Protein AF-A0AAU3N3Y2-F1 (afdb_monomer_lite)

Secondary structure (DSSP, 8-state):
--TTHHH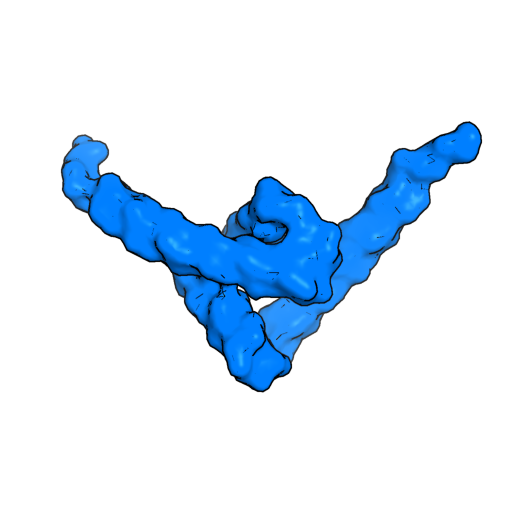HHHHHHHHHHHHHHHHHHHH---HHHHHHHHHHHHHHHT--HHHHHHHHHHHHHHS---HHHHHHHHHHHHHHHHHHHTT---

pLDDT: mean 74.58, std 14.76, range [38.91, 91.19]

Structure (mmCIF, N/CA/C/O backbone):
data_AF-A0AAU3N3Y2-F1
#
_entry.id   AF-A0AAU3N3Y2-F1
#
loop_
_atom_site.group_PDB
_atom_site.id
_atom_site.type_symbol
_atom_site.label_atom_id
_atom_site.label_alt_id
_atom_site.label_comp_id
_atom_site.label_asym_id
_atom_site.label_entity_id
_atom_site.label_seq_id
_atom_site.pdbx_PDB_ins_code
_atom_site.Cartn_x
_atom_site.Cartn_y
_atom_site.Cartn_z
_atom_site.occupancy
_atom_site.B_iso_or_equiv
_atom_site.auth_seq_id
_atom_site.auth_comp_id
_atom_site.auth_asym_id
_atom_site.auth_atom_id
_atom_site.pdbx_PDB_model_num
ATOM 1 N N . MET A 1 1 ? -14.265 13.571 19.952 1.00 41.09 1 MET A N 1
ATOM 2 C CA . MET A 1 1 ? -14.051 12.609 18.849 1.00 41.09 1 MET A CA 1
ATOM 3 C C . MET A 1 1 ? -12.697 11.926 19.069 1.00 41.09 1 MET A C 1
ATOM 5 O O . MET A 1 1 ? -11.713 12.299 18.456 1.00 41.09 1 MET A O 1
ATOM 9 N N . GLU A 1 2 ? -12.490 11.228 20.182 1.00 38.91 2 GLU A N 1
ATOM 10 C CA . GLU A 1 2 ? -12.935 9.868 20.553 1.00 38.91 2 GLU A CA 1
ATOM 11 C C . GLU A 1 2 ? -12.046 8.740 20.010 1.00 38.91 2 GLU A C 1
ATOM 13 O O . GLU A 1 2 ? -11.723 8.638 18.829 1.00 38.91 2 GLU A O 1
ATOM 18 N N . VAL A 1 3 ? -11.643 7.890 20.953 1.00 44.44 3 VAL A N 1
ATOM 19 C CA . VAL A 1 3 ? -10.452 7.028 20.993 1.00 44.44 3 VAL A CA 1
ATOM 20 C C . VAL A 1 3 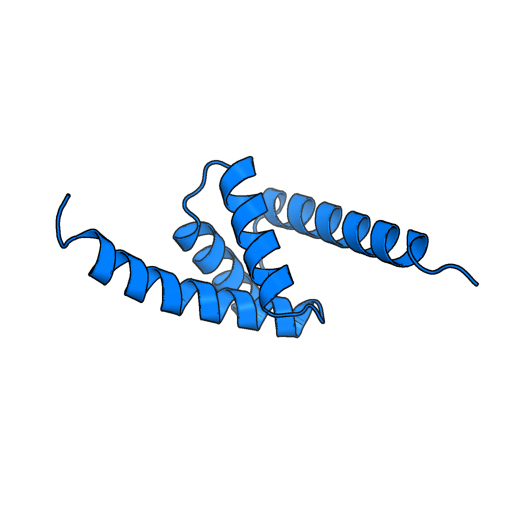? -10.634 5.734 20.170 1.00 44.44 3 VAL A C 1
ATOM 22 O O . VAL A 1 3 ? -10.082 4.685 20.481 1.00 44.44 3 VAL A O 1
ATOM 25 N N . GLY A 1 4 ? -11.409 5.810 19.083 1.00 39.38 4 GLY A N 1
ATOM 26 C CA . GLY A 1 4 ? -11.551 4.758 18.067 1.00 39.38 4 GLY A CA 1
ATOM 27 C C . GLY A 1 4 ? -10.614 4.938 16.866 1.00 39.38 4 GLY A C 1
ATOM 28 O O . GLY A 1 4 ? -10.288 3.966 16.186 1.00 39.38 4 GLY A O 1
ATOM 29 N N . GLN A 1 5 ? -10.123 6.162 16.628 1.00 48.50 5 GLN A N 1
ATOM 30 C CA . GLN A 1 5 ? -9.256 6.475 15.485 1.00 48.50 5 GLN A CA 1
ATOM 31 C C . GLN A 1 5 ? -7.845 5.884 15.629 1.00 48.50 5 GLN A C 1
ATOM 33 O O . GLN A 1 5 ? -7.275 5.455 14.633 1.00 48.50 5 GLN A O 1
ATOM 38 N N . LEU A 1 6 ? -7.301 5.765 16.849 1.00 44.88 6 LEU A N 1
ATOM 39 C CA . LEU A 1 6 ? -5.924 5.287 17.051 1.00 44.88 6 LEU A CA 1
ATOM 40 C C . LEU A 1 6 ? -5.735 3.787 16.771 1.00 44.88 6 LEU A C 1
ATOM 42 O O . LEU A 1 6 ? -4.753 3.412 16.139 1.00 44.88 6 LEU A O 1
ATOM 46 N N . LYS A 1 7 ? -6.668 2.914 17.181 1.00 42.59 7 LYS A N 1
ATOM 47 C CA . LYS A 1 7 ? -6.541 1.466 16.910 1.00 42.59 7 LYS A CA 1
ATOM 48 C C . LYS A 1 7 ? -6.752 1.133 15.431 1.00 42.59 7 LYS A C 1
ATOM 50 O O . LYS A 1 7 ? -6.100 0.235 14.907 1.00 42.59 7 LYS A O 1
ATOM 55 N N . HIS A 1 8 ? -7.625 1.878 14.749 1.00 46.62 8 HIS A N 1
ATOM 56 C CA . HIS A 1 8 ? -7.833 1.724 13.308 1.00 46.62 8 HIS A CA 1
ATOM 57 C C . HIS A 1 8 ? -6.675 2.321 12.495 1.00 46.62 8 HIS A C 1
ATOM 59 O O . HIS A 1 8 ? -6.312 1.765 11.458 1.00 46.62 8 HIS A O 1
ATOM 65 N N . ALA A 1 9 ? -6.072 3.410 12.987 1.00 49.22 9 ALA A N 1
ATOM 66 C CA . ALA A 1 9 ? -4.891 4.026 12.396 1.00 49.22 9 ALA A CA 1
ATOM 67 C C . ALA A 1 9 ? -3.670 3.106 12.470 1.00 49.22 9 ALA A C 1
ATOM 69 O O . ALA A 1 9 ? -2.992 2.972 11.463 1.00 49.22 9 ALA A O 1
ATOM 70 N N . LEU A 1 10 ? -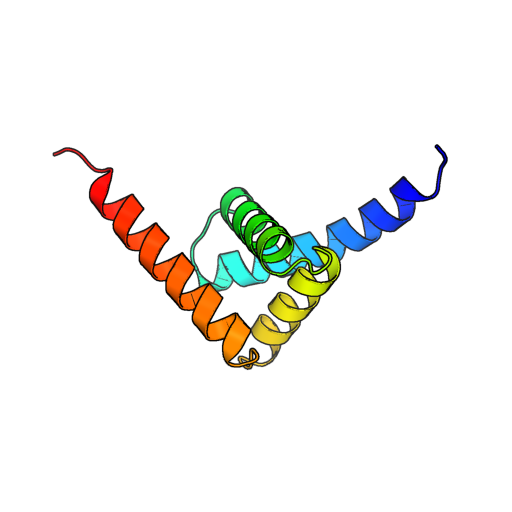3.435 2.416 13.593 1.00 52.16 10 LEU A N 1
ATOM 71 C CA . LEU A 1 10 ? -2.311 1.477 13.733 1.00 52.16 10 LEU A CA 1
ATOM 72 C C . LEU A 1 10 ? -2.449 0.260 12.809 1.00 52.16 10 LEU A C 1
ATOM 74 O O . LEU A 1 10 ? -1.541 -0.017 12.035 1.00 52.16 10 LEU A O 1
ATOM 78 N N . ALA A 1 11 ? -3.613 -0.399 12.798 1.00 55.84 11 ALA A N 1
ATOM 79 C CA . ALA A 1 11 ? -3.841 -1.547 11.915 1.00 55.84 11 ALA A CA 1
ATOM 80 C C . ALA A 1 11 ? -3.855 -1.158 10.424 1.00 55.84 11 ALA A C 1
ATOM 82 O O . ALA A 1 11 ? -3.503 -1.960 9.562 1.00 55.84 11 ALA A O 1
ATOM 83 N N . SER A 1 12 ? -4.271 0.074 10.103 1.00 65.12 12 SER A N 1
ATOM 84 C CA . SER A 1 12 ? -4.129 0.607 8.743 1.00 65.12 12 SER A CA 1
ATOM 85 C C . SER A 1 12 ? -2.677 0.941 8.426 1.00 65.12 12 SER A C 1
ATOM 87 O O . SER A 1 12 ? -2.275 0.781 7.284 1.00 65.12 12 SER A O 1
ATOM 89 N N . HIS A 1 13 ? -1.884 1.365 9.409 1.00 78.56 13 HIS A N 1
ATOM 90 C CA . HIS A 1 13 ? -0.470 1.653 9.211 1.00 78.56 13 HIS A CA 1
ATOM 91 C C . HIS A 1 13 ? 0.301 0.386 8.845 1.00 78.56 13 HIS A C 1
ATOM 93 O O . HIS A 1 13 ? 1.029 0.400 7.866 1.00 78.56 13 HIS A O 1
ATOM 99 N N . GLU A 1 14 ? 0.077 -0.726 9.553 1.00 85.75 14 GLU A N 1
ATOM 100 C CA . GLU A 1 14 ? 0.782 -1.991 9.289 1.00 85.75 14 GLU A CA 1
ATOM 101 C C . GLU A 1 14 ? 0.530 -2.533 7.877 1.00 85.75 14 GLU A C 1
ATOM 103 O O . GLU A 1 14 ? 1.455 -2.981 7.201 1.00 85.75 14 GLU A O 1
ATOM 108 N N . VAL A 1 15 ? -0.719 -2.484 7.405 1.00 88.44 15 VAL A N 1
ATOM 109 C CA . VAL A 1 15 ? -1.057 -2.968 6.059 1.00 88.44 15 VAL A CA 1
ATOM 110 C C . VAL A 1 15 ? -0.638 -1.975 4.974 1.00 88.44 15 VAL A C 1
ATOM 112 O O . VAL A 1 15 ? -0.235 -2.370 3.887 1.00 88.44 15 VAL A O 1
ATOM 115 N N . VAL A 1 16 ? -0.668 -0.673 5.260 1.00 88.75 16 VAL A N 1
ATOM 116 C CA . VAL A 1 16 ? -0.169 0.339 4.324 1.00 88.75 16 VAL A CA 1
ATOM 117 C C . VAL A 1 16 ? 1.351 0.240 4.183 1.00 88.75 16 VAL A C 1
ATOM 119 O O . VAL A 1 16 ? 1.843 0.297 3.061 1.00 88.75 16 VAL A O 1
ATOM 122 N N . ASP A 1 17 ? 2.085 0.011 5.271 1.00 89.94 17 ASP A N 1
ATOM 123 C CA . ASP A 1 17 ? 3.543 -0.160 5.259 1.00 89.94 17 ASP A CA 1
ATOM 124 C C . ASP A 1 17 ? 3.965 -1.406 4.457 1.00 89.94 17 ASP A C 1
ATOM 126 O O . ASP A 1 17 ? 4.855 -1.348 3.607 1.00 89.94 17 ASP A O 1
ATOM 130 N N . GLN A 1 18 ? 3.230 -2.512 4.607 1.00 89.88 18 GLN A N 1
ATOM 131 C CA . GLN A 1 18 ? 3.430 -3.714 3.789 1.00 89.88 18 GLN A CA 1
ATOM 132 C C . GLN A 1 18 ? 3.158 -3.468 2.297 1.00 89.88 18 GLN A C 1
ATOM 134 O O . GLN A 1 18 ? 3.936 -3.904 1.447 1.00 89.88 18 GLN A O 1
ATOM 139 N N . ALA A 1 19 ? 2.082 -2.754 1.959 1.00 90.00 19 ALA A N 1
ATOM 140 C CA . ALA A 1 19 ? 1.774 -2.405 0.573 1.00 90.00 19 ALA A CA 1
ATOM 141 C C . ALA A 1 19 ? 2.833 -1.476 -0.038 1.00 90.00 19 ALA A C 1
ATOM 143 O O . ALA A 1 19 ? 3.216 -1.653 -1.19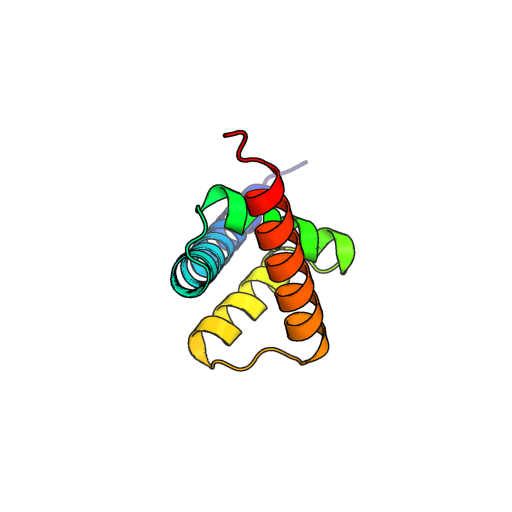5 1.00 90.00 19 ALA A O 1
ATOM 144 N N . ILE A 1 20 ? 3.350 -0.525 0.747 1.00 88.75 20 ILE A N 1
ATOM 145 C CA . ILE A 1 20 ? 4.487 0.313 0.359 1.00 88.75 20 ILE A CA 1
ATOM 146 C C . ILE A 1 20 ? 5.694 -0.570 0.038 1.00 88.75 20 ILE A C 1
ATOM 148 O O . ILE A 1 20 ? 6.272 -0.419 -1.034 1.00 88.75 20 ILE A O 1
ATOM 152 N N . GLY A 1 21 ? 6.031 -1.535 0.898 1.00 86.75 21 GLY A N 1
ATOM 153 C CA . GLY A 1 21 ? 7.131 -2.474 0.657 1.00 86.75 21 GLY A CA 1
ATOM 154 C C . GLY A 1 21 ? 7.003 -3.233 -0.670 1.00 86.75 21 GLY A C 1
ATOM 155 O O . GLY A 1 21 ? 7.982 -3.366 -1.404 1.00 86.75 21 GLY A O 1
ATOM 156 N N . VAL A 1 22 ? 5.788 -3.658 -1.030 1.00 87.06 22 VAL A N 1
ATOM 157 C CA . VAL A 1 22 ? 5.502 -4.306 -2.322 1.00 87.06 22 VAL A CA 1
ATOM 158 C C . VAL A 1 22 ? 5.738 -3.355 -3.503 1.00 87.06 22 VAL A C 1
ATOM 160 O O . VAL A 1 22 ? 6.378 -3.740 -4.485 1.00 87.06 22 VAL A O 1
ATOM 163 N N . ILE A 1 23 ? 5.262 -2.109 -3.426 1.00 86.31 23 ILE A N 1
ATOM 164 C CA . ILE A 1 23 ? 5.447 -1.115 -4.499 1.00 86.31 23 ILE A CA 1
ATOM 165 C C . ILE A 1 23 ? 6.925 -0.739 -4.643 1.00 86.31 23 ILE A C 1
ATOM 167 O O . ILE A 1 23 ? 7.429 -0.683 -5.764 1.00 86.31 23 ILE A O 1
ATOM 171 N N . VAL A 1 24 ? 7.641 -0.552 -3.532 1.00 84.75 24 VAL A N 1
ATOM 172 C CA . VAL A 1 24 ? 9.084 -0.266 -3.523 1.00 84.75 24 VAL A CA 1
ATOM 173 C C . VAL A 1 24 ? 9.856 -1.397 -4.208 1.00 84.75 24 VAL A C 1
ATOM 175 O O . VAL A 1 24 ? 10.661 -1.133 -5.102 1.00 84.75 24 VAL A O 1
ATOM 178 N N . ALA A 1 25 ? 9.567 -2.653 -3.848 1.00 81.31 25 ALA A N 1
ATOM 179 C CA . ALA A 1 25 ? 10.230 -3.828 -4.412 1.00 81.31 25 ALA A CA 1
ATOM 180 C C . ALA A 1 25 ? 9.949 -4.025 -5.912 1.00 81.31 25 ALA A C 1
ATOM 182 O O . ALA A 1 25 ? 10.800 -4.551 -6.626 1.00 81.31 25 ALA A O 1
ATOM 183 N N . THR A 1 26 ? 8.781 -3.594 -6.399 1.00 77.50 26 THR A N 1
ATOM 184 C CA . THR A 1 26 ? 8.360 -3.826 -7.792 1.00 77.50 26 THR A CA 1
ATOM 185 C C . THR A 1 26 ? 8.629 -2.633 -8.718 1.00 77.50 26 THR A C 1
ATOM 187 O O . THR A 1 26 ? 8.828 -2.804 -9.919 1.00 77.50 26 THR A O 1
ATOM 190 N N . GLY A 1 27 ? 8.614 -1.410 -8.182 1.00 70.19 27 GLY A N 1
ATOM 191 C CA . GLY A 1 27 ? 8.650 -0.163 -8.950 1.00 70.19 27 GLY A CA 1
ATOM 192 C C . GLY A 1 27 ? 9.919 0.673 -8.793 1.00 70.19 27 GLY A C 1
ATOM 193 O O . GLY A 1 27 ? 10.043 1.670 -9.502 1.00 70.19 27 GLY A O 1
ATOM 194 N N . HIS A 1 28 ? 10.843 0.297 -7.897 1.00 76.50 28 HIS A N 1
ATOM 195 C CA . HIS A 1 28 ? 12.011 1.109 -7.512 1.00 76.50 28 HIS A CA 1
ATOM 196 C C . HIS A 1 28 ? 11.640 2.535 -7.057 1.00 76.50 28 HIS A C 1
ATOM 198 O O . HIS A 1 28 ? 12.364 3.493 -7.320 1.00 76.50 28 HIS A O 1
ATOM 204 N N . MET A 1 29 ? 10.492 2.679 -6.394 1.00 82.31 29 MET A N 1
ATOM 205 C CA .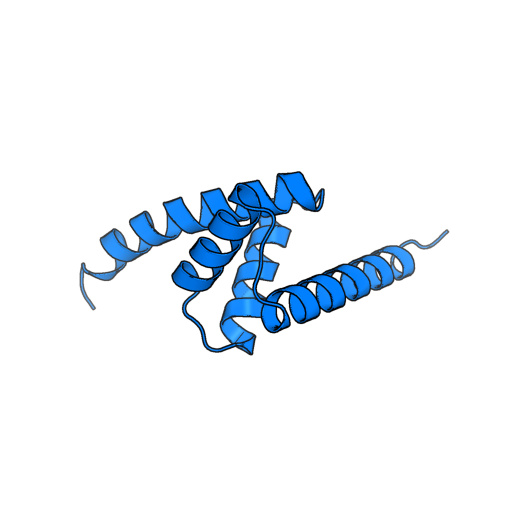 MET A 1 29 ? 10.010 3.957 -5.866 1.00 82.31 29 MET A CA 1
ATOM 206 C C . MET A 1 29 ? 10.473 4.170 -4.432 1.00 82.31 29 MET A C 1
ATOM 208 O O . MET A 1 29 ? 10.724 3.210 -3.703 1.00 82.31 29 MET A O 1
ATOM 212 N N . SER A 1 30 ? 10.541 5.429 -4.000 1.00 84.88 30 SER A N 1
ATOM 213 C CA . SER A 1 30 ? 10.734 5.721 -2.582 1.00 84.88 30 SER A CA 1
ATOM 214 C C . SER A 1 30 ? 9.476 5.360 -1.763 1.00 84.88 30 SER A C 1
ATOM 216 O O . SER A 1 30 ? 8.359 5.333 -2.301 1.00 84.88 30 SER A O 1
ATOM 218 N N . PRO A 1 31 ? 9.605 5.100 -0.447 1.00 79.06 31 PRO A N 1
ATOM 219 C CA . PRO A 1 31 ? 8.458 4.808 0.418 1.00 79.06 31 PRO A CA 1
ATOM 220 C C . PRO A 1 31 ? 7.406 5.928 0.426 1.00 79.06 31 PRO A C 1
ATOM 222 O O . PRO A 1 31 ? 6.207 5.658 0.422 1.00 79.06 31 PRO A O 1
ATOM 225 N N . GLY A 1 32 ? 7.854 7.189 0.380 1.00 83.12 32 GLY A N 1
ATOM 226 C CA . GLY A 1 32 ? 6.971 8.357 0.336 1.00 83.12 32 GLY A CA 1
ATOM 227 C C . GLY A 1 32 ? 6.162 8.441 -0.959 1.00 83.12 32 GLY A C 1
ATOM 228 O O . GLY A 1 32 ? 4.954 8.658 -0.911 1.00 83.12 32 GLY A O 1
ATOM 229 N N . GLU A 1 33 ? 6.797 8.199 -2.109 1.00 81.38 33 GLU A N 1
ATOM 230 C CA . GLU A 1 33 ? 6.100 8.152 -3.403 1.00 81.38 33 GLU A CA 1
ATOM 231 C C . GLU A 1 33 ? 5.111 6.987 -3.477 1.00 81.38 33 GLU A C 1
ATOM 233 O O . GLU A 1 33 ? 4.005 7.140 -3.988 1.00 81.38 33 GLU A O 1
ATOM 238 N N . SER A 1 34 ? 5.475 5.837 -2.913 1.00 85.94 34 SER A N 1
ATOM 239 C CA . SER A 1 34 ? 4.606 4.658 -2.866 1.00 85.94 34 SER A CA 1
ATOM 240 C C . SER A 1 34 ? 3.343 4.915 -2.035 1.00 85.94 34 SER A C 1
ATOM 242 O O . SER A 1 34 ? 2.242 4.532 -2.435 1.00 85.94 34 SER A O 1
ATOM 244 N N . PHE A 1 35 ? 3.477 5.610 -0.901 1.00 86.06 35 PHE A N 1
ATOM 245 C CA . PHE A 1 35 ? 2.333 6.030 -0.090 1.00 86.06 35 PHE A CA 1
ATOM 246 C C . PHE A 1 35 ? 1.441 7.037 -0.824 1.00 86.06 35 PHE A C 1
ATOM 248 O O . PHE A 1 35 ? 0.215 6.912 -0.786 1.00 86.06 35 PHE A O 1
ATOM 255 N N . ASP A 1 36 ? 2.039 8.013 -1.513 1.00 86.19 36 ASP A N 1
ATOM 256 C CA . ASP A 1 36 ? 1.291 9.000 -2.295 1.00 86.19 36 ASP A CA 1
ATOM 257 C C . ASP A 1 36 ? 0.465 8.318 -3.397 1.00 86.19 36 ASP A C 1
ATOM 259 O O . ASP A 1 36 ? -0.726 8.592 -3.519 1.00 86.19 36 ASP A O 1
ATOM 263 N N . VAL A 1 37 ? 1.028 7.322 -4.091 1.00 86.62 37 VAL A N 1
ATOM 264 C CA . VAL A 1 37 ? 0.302 6.508 -5.084 1.00 86.62 37 VAL A CA 1
ATOM 265 C C . VAL A 1 37 ? -0.892 5.774 -4.463 1.00 86.62 37 VAL A C 1
ATOM 267 O O . VAL A 1 37 ? -1.998 5.843 -5.005 1.00 86.62 37 VAL A O 1
ATOM 270 N N . LEU A 1 38 ? -0.720 5.106 -3.315 1.00 86.38 38 LEU A N 1
ATOM 271 C CA . LEU A 1 38 ? -1.830 4.438 -2.617 1.00 86.38 38 LEU A CA 1
ATOM 272 C C . LEU A 1 38 ? -2.941 5.434 -2.246 1.00 86.38 38 LEU A C 1
ATOM 274 O O . LEU A 1 38 ? -4.132 5.138 -2.395 1.00 86.38 38 LEU A O 1
ATOM 278 N N . ARG A 1 39 ? -2.554 6.633 -1.796 1.00 85.88 39 ARG A N 1
ATOM 279 C CA . ARG A 1 39 ? -3.470 7.724 -1.445 1.00 85.88 39 ARG A CA 1
ATOM 280 C C . ARG A 1 39 ? -4.221 8.253 -2.667 1.00 85.88 39 ARG A C 1
ATOM 282 O O . ARG A 1 39 ? -5.441 8.393 -2.602 1.00 85.88 39 ARG A O 1
ATOM 289 N N . GLU A 1 40 ? -3.529 8.505 -3.776 1.00 84.62 40 GLU A N 1
ATOM 290 C CA . GLU A 1 40 ? -4.130 8.957 -5.037 1.00 84.62 40 GLU A CA 1
ATOM 291 C C . GLU A 1 40 ? -5.135 7.930 -5.581 1.00 84.62 40 GLU A C 1
ATOM 293 O O . GLU A 1 40 ? -6.247 8.296 -5.966 1.00 84.62 40 GLU A O 1
ATOM 298 N N . VAL A 1 41 ? -4.791 6.638 -5.567 1.00 85.56 41 VAL A N 1
ATOM 299 C CA . VAL A 1 41 ? -5.694 5.558 -6.004 1.00 85.56 41 VAL A CA 1
ATOM 300 C C . VAL A 1 41 ? -6.922 5.478 -5.103 1.00 85.56 41 VAL A C 1
ATOM 302 O O . VAL A 1 41 ? -8.042 5.405 -5.606 1.00 85.56 41 VAL A O 1
ATOM 305 N N . SER A 1 42 ? -6.739 5.547 -3.782 1.00 84.31 42 SER A N 1
ATOM 306 C CA . SER A 1 42 ? -7.841 5.570 -2.813 1.00 84.31 42 SER A CA 1
ATOM 307 C C . SER A 1 42 ? -8.813 6.723 -3.080 1.00 84.31 42 SER A C 1
ATOM 309 O O . SER A 1 42 ? -10.023 6.507 -3.128 1.00 84.31 42 SER A O 1
ATOM 311 N N . MET A 1 43 ? -8.294 7.929 -3.327 1.00 82.25 43 MET A N 1
ATOM 312 C CA . MET A 1 43 ? -9.114 9.106 -3.618 1.00 82.25 43 MET A CA 1
ATOM 313 C C . MET A 1 43 ? -9.846 9.002 -4.959 1.00 82.25 43 MET A C 1
ATOM 315 O O . MET A 1 43 ? -11.031 9.317 -5.024 1.00 82.25 43 MET A O 1
ATOM 319 N N . HIS A 1 44 ? -9.177 8.542 -6.019 1.00 86.06 44 HIS A N 1
ATOM 320 C CA . HIS A 1 44 ? -9.787 8.443 -7.349 1.00 86.06 44 HIS A CA 1
ATOM 321 C C . HIS A 1 44 ? -10.815 7.315 -7.469 1.00 86.06 44 HIS A C 1
ATOM 323 O O . HIS A 1 44 ? -11.782 7.446 -8.213 1.00 86.06 44 HIS A O 1
ATOM 329 N N . THR A 1 45 ? -10.620 6.215 -6.745 1.00 81.19 45 THR A N 1
ATOM 330 C CA . THR A 1 45 ? -11.547 5.071 -6.754 1.00 81.19 45 THR A CA 1
ATOM 331 C C . THR A 1 45 ? -12.631 5.175 -5.683 1.00 81.19 45 THR A C 1
ATOM 333 O O . THR A 1 45 ? -13.567 4.380 -5.685 1.00 81.19 45 THR A O 1
ATOM 336 N N . ASN A 1 46 ? -12.520 6.144 -4.764 1.00 87.88 46 ASN A N 1
ATOM 337 C CA . ASN A 1 46 ? -13.352 6.260 -3.563 1.00 87.88 46 ASN A CA 1
ATOM 338 C C . ASN A 1 46 ? -13.351 4.978 -2.698 1.00 87.88 46 ASN A C 1
ATOM 340 O O . ASN A 1 46 ? -14.315 4.666 -1.996 1.00 87.88 46 ASN A O 1
ATOM 344 N N . ILE A 1 47 ? -12.256 4.216 -2.749 1.00 86.31 47 ILE A N 1
ATOM 345 C CA . ILE A 1 47 ? -12.032 3.015 -1.943 1.00 86.31 47 ILE A CA 1
ATOM 346 C C . ILE A 1 47 ? -11.182 3.404 -0.736 1.00 86.31 47 ILE A C 1
ATOM 348 O O . ILE A 1 47 ? -10.248 4.196 -0.844 1.00 86.31 47 ILE A O 1
ATOM 352 N N . LYS A 1 48 ? -11.467 2.828 0.436 1.00 87.69 48 LYS A N 1
ATOM 353 C CA . LYS A 1 48 ? -10.668 3.065 1.648 1.00 87.69 48 LYS A CA 1
ATOM 354 C C . LYS A 1 48 ? -9.205 2.674 1.414 1.00 87.69 48 LYS A C 1
ATOM 356 O O . LYS A 1 48 ? -8.941 1.558 0.979 1.00 87.69 48 LYS A O 1
ATOM 361 N N . LEU A 1 49 ? -8.267 3.543 1.800 1.00 86.25 49 LEU A N 1
ATOM 362 C CA . LEU A 1 49 ? -6.816 3.342 1.643 1.00 86.25 49 LEU A CA 1
ATOM 363 C C . LEU A 1 49 ? -6.334 1.966 2.124 1.00 86.25 49 LEU A C 1
ATOM 365 O O . LEU A 1 49 ? -5.560 1.306 1.442 1.00 86.25 49 LEU A O 1
ATOM 369 N N . ARG A 1 50 ? -6.855 1.505 3.266 1.00 88.12 50 ARG A N 1
ATOM 370 C CA . ARG A 1 50 ? -6.605 0.162 3.803 1.00 88.12 50 ARG A CA 1
ATOM 371 C C . ARG A 1 50 ? -6.910 -0.943 2.787 1.00 88.12 50 ARG A C 1
ATOM 373 O O . ARG A 1 50 ? -6.113 -1.852 2.619 1.00 88.12 50 ARG A O 1
ATOM 380 N N . HIS A 1 51 ? -8.059 -0.860 2.126 1.00 89.31 51 HIS A N 1
ATOM 381 C CA . HIS A 1 51 ? -8.491 -1.873 1.171 1.00 89.31 51 HIS A CA 1
ATOM 382 C C . HIS A 1 51 ? -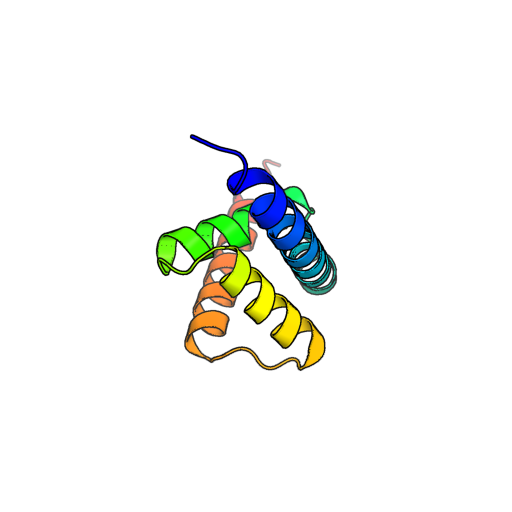7.655 -1.817 -0.114 1.00 89.31 51 HIS A C 1
ATOM 384 O O . HIS A 1 51 ? -7.288 -2.851 -0.655 1.00 89.31 51 HIS A O 1
ATOM 390 N N . VAL A 1 52 ? -7.269 -0.615 -0.555 1.00 89.12 52 VAL A N 1
ATOM 391 C CA . VAL A 1 52 ? -6.295 -0.451 -1.648 1.00 89.12 52 VAL A CA 1
ATOM 392 C C . VAL A 1 52 ? -4.958 -1.111 -1.289 1.00 89.12 52 VAL A C 1
ATOM 394 O O . VAL A 1 52 ? -4.398 -1.833 -2.107 1.00 89.12 52 VAL A O 1
ATOM 397 N N . ALA A 1 53 ? -4.469 -0.916 -0.062 1.00 91.19 53 ALA A N 1
ATOM 398 C CA . ALA A 1 53 ? -3.242 -1.546 0.419 1.00 91.19 53 ALA A CA 1
ATOM 399 C C . ALA A 1 53 ? -3.343 -3.084 0.447 1.00 91.19 53 ALA A C 1
ATOM 401 O O . ALA A 1 53 ? -2.425 -3.757 -0.013 1.00 91.19 53 ALA A O 1
ATOM 402 N N . GLU A 1 54 ? -4.468 -3.647 0.902 1.00 90.88 54 GLU A N 1
ATOM 403 C CA . GLU A 1 54 ? -4.713 -5.099 0.864 1.00 90.88 54 GLU A CA 1
ATOM 404 C C . GLU A 1 54 ? -4.655 -5.658 -0.567 1.00 90.88 54 GLU A C 1
ATOM 406 O O . GLU A 1 54 ? -3.968 -6.651 -0.803 1.00 90.88 54 GLU A O 1
ATOM 411 N N . LEU A 1 55 ? -5.279 -4.979 -1.537 1.00 89.75 55 LEU A N 1
ATOM 412 C CA . LEU A 1 55 ? -5.234 -5.373 -2.953 1.00 89.75 55 LEU A CA 1
ATOM 413 C C . LEU A 1 55 ? -3.808 -5.350 -3.521 1.00 89.75 55 LEU A C 1
ATOM 415 O O . LEU A 1 55 ? -3.421 -6.234 -4.286 1.00 89.75 55 LEU A O 1
ATOM 419 N N . VAL A 1 56 ? -3.012 -4.350 -3.138 1.00 87.69 56 VAL A N 1
ATOM 420 C CA . VAL A 1 56 ? -1.606 -4.245 -3.550 1.00 87.69 56 VAL A CA 1
ATOM 421 C C . VAL A 1 56 ? -0.763 -5.359 -2.930 1.00 87.69 56 VAL A C 1
ATOM 423 O O . VAL A 1 56 ? 0.062 -5.948 -3.626 1.00 87.69 56 VAL A O 1
ATOM 426 N N . ILE A 1 57 ? -0.985 -5.701 -1.658 1.00 89.56 57 ILE A N 1
ATOM 427 C CA . ILE A 1 57 ? -0.296 -6.824 -1.006 1.00 89.56 57 ILE A CA 1
ATOM 428 C C . ILE A 1 57 ? -0.661 -8.148 -1.673 1.00 89.56 57 ILE A C 1
ATOM 430 O O . ILE A 1 57 ? 0.226 -8.953 -1.957 1.00 89.56 57 ILE A O 1
ATOM 434 N N . GLU A 1 58 ? -1.945 -8.386 -1.944 1.00 86.38 58 GLU A N 1
ATOM 435 C CA . GLU A 1 58 ? -2.378 -9.591 -2.655 1.00 86.38 58 GLU A CA 1
ATOM 436 C C . GLU A 1 58 ? -1.726 -9.699 -4.032 1.00 86.38 58 GLU A C 1
ATOM 438 O O . GLU A 1 58 ? -1.248 -10.774 -4.403 1.00 86.38 58 GLU A O 1
ATOM 443 N N . TRP A 1 59 ? -1.609 -8.589 -4.760 1.00 83.00 59 TRP A N 1
ATOM 444 C CA . TRP A 1 59 ? -0.874 -8.566 -6.019 1.00 83.00 59 TRP A CA 1
ATOM 445 C C . TRP A 1 59 ? 0.610 -8.859 -5.857 1.00 83.00 59 TRP A C 1
ATOM 447 O O . TRP A 1 59 ? 1.134 -9.677 -6.609 1.00 83.00 59 TRP A O 1
ATOM 457 N N . GLY A 1 60 ? 1.273 -8.274 -4.860 1.00 78.56 60 GLY A N 1
ATOM 458 C CA . GLY A 1 60 ? 2.670 -8.588 -4.560 1.00 78.56 60 GLY A CA 1
ATOM 459 C C . GLY A 1 60 ? 2.895 -10.072 -4.265 1.00 78.56 60 GLY A C 1
ATOM 460 O O . GLY A 1 60 ? 3.952 -10.614 -4.576 1.00 78.56 60 GLY A O 1
ATOM 461 N N . ARG A 1 61 ? 1.886 -10.752 -3.704 1.00 75.88 61 ARG A N 1
ATOM 462 C CA . ARG A 1 61 ? 1.944 -12.182 -3.364 1.00 75.88 61 ARG A CA 1
ATOM 463 C C . ARG A 1 61 ? 1.577 -13.117 -4.516 1.00 75.88 61 ARG A C 1
ATOM 465 O O . ARG A 1 61 ? 2.065 -14.241 -4.541 1.00 75.88 61 ARG A O 1
ATOM 472 N N . THR A 1 62 ? 0.710 -12.697 -5.436 1.00 65.94 62 THR A N 1
ATOM 473 C CA . THR A 1 62 ? 0.126 -13.581 -6.468 1.00 65.94 62 THR A CA 1
ATOM 474 C C . THR A 1 62 ? 0.500 -13.202 -7.899 1.00 65.94 62 THR A C 1
ATOM 476 O O . THR A 1 62 ? 0.259 -13.976 -8.822 1.00 65.94 62 THR A O 1
ATOM 479 N N . GLY A 1 63 ? 1.040 -12.001 -8.115 1.00 62.59 63 GLY A N 1
ATOM 480 C CA . GLY A 1 63 ? 1.214 -11.405 -9.438 1.00 62.59 63 GLY A CA 1
ATOM 481 C C . GLY A 1 63 ? -0.106 -11.065 -10.140 1.00 62.59 63 GLY A C 1
ATOM 482 O O . GLY A 1 63 ? -0.077 -10.610 -11.287 1.00 62.59 63 GLY A O 1
ATOM 483 N N . ASN A 1 64 ? -1.259 -11.251 -9.483 1.00 56.00 64 ASN A N 1
ATOM 484 C CA . ASN A 1 64 ? -2.579 -11.133 -10.089 1.00 56.00 64 ASN A CA 1
ATOM 485 C C . ASN A 1 64 ? -3.363 -9.967 -9.469 1.00 56.00 64 ASN A C 1
ATOM 487 O O . ASN A 1 64 ? -3.862 -10.050 -8.356 1.00 56.00 64 ASN A O 1
ATOM 491 N N . LEU A 1 65 ? -3.456 -8.859 -10.205 1.00 62.75 65 LEU A N 1
ATOM 492 C CA . LEU A 1 65 ? -4.307 -7.712 -9.881 1.00 62.75 65 LEU A CA 1
ATOM 493 C C . LEU A 1 65 ? -5.490 -7.700 -10.861 1.00 62.75 65 LEU A C 1
ATOM 495 O O . LEU A 1 65 ? -5.287 -8.005 -12.044 1.00 62.75 65 LEU A O 1
ATOM 499 N N . CYS A 1 66 ? -6.694 -7.342 -10.394 1.00 67.06 66 CYS A N 1
ATOM 500 C CA . CYS A 1 66 ? -7.857 -7.155 -11.273 1.00 67.06 66 CYS A CA 1
ATOM 501 C C . CYS A 1 66 ? -7.512 -6.202 -12.425 1.00 67.06 66 CYS A C 1
ATOM 503 O O . CYS A 1 66 ? -6.798 -5.215 -12.225 1.00 67.06 66 CYS A O 1
ATOM 505 N N . ALA A 1 67 ? -8.014 -6.513 -13.623 1.00 68.50 67 ALA A N 1
ATOM 506 C CA . ALA A 1 67 ? -7.606 -5.857 -14.863 1.00 68.50 67 ALA A CA 1
ATOM 507 C C . ALA A 1 67 ? -7.763 -4.330 -14.799 1.00 68.50 67 ALA A C 1
ATOM 509 O O . ALA A 1 67 ? -6.828 -3.625 -15.165 1.00 68.50 67 ALA A O 1
ATOM 510 N N . ASP A 1 68 ? -8.872 -3.828 -14.251 1.00 71.31 68 ASP A N 1
ATOM 511 C CA . ASP A 1 68 ? -9.146 -2.392 -14.123 1.00 71.31 68 ASP A CA 1
ATOM 512 C C . ASP A 1 68 ? -8.118 -1.663 -13.247 1.00 71.31 68 ASP A C 1
ATOM 514 O O . ASP A 1 68 ? -7.583 -0.621 -13.629 1.00 71.31 68 ASP A O 1
ATOM 518 N N . VAL A 1 69 ? -7.775 -2.242 -12.092 1.00 74.00 69 VAL A N 1
ATOM 519 C CA . VAL A 1 69 ? -6.801 -1.652 -11.159 1.00 74.00 69 VAL A CA 1
ATOM 520 C C . VAL A 1 69 ? -5.388 -1.743 -11.732 1.00 74.00 69 VAL A C 1
ATOM 522 O O . VAL A 1 69 ? -4.615 -0.795 -11.614 1.00 74.00 69 VAL A O 1
ATOM 525 N N . ARG A 1 70 ? -5.049 -2.852 -12.405 1.00 72.44 70 ARG A N 1
ATOM 526 C CA . ARG A 1 70 ? -3.757 -3.014 -13.091 1.00 72.44 70 ARG A CA 1
ATOM 527 C C . ARG A 1 70 ? -3.581 -1.974 -14.184 1.00 72.44 70 ARG A C 1
ATOM 529 O O . ARG A 1 70 ? -2.511 -1.384 -14.279 1.00 72.44 70 ARG A O 1
ATOM 536 N N . HIS A 1 71 ? -4.615 -1.762 -14.992 1.00 74.38 71 HIS A N 1
ATOM 537 C CA . HIS A 1 71 ? -4.570 -0.823 -16.104 1.00 74.38 71 HIS A CA 1
ATOM 538 C C . HIS A 1 71 ? -4.396 0.615 -15.607 1.00 74.38 71 HIS A C 1
ATOM 540 O O . HIS A 1 71 ? -3.586 1.362 -16.151 1.00 74.38 71 HIS A O 1
ATOM 546 N N . GLU A 1 72 ? -5.099 0.990 -14.533 1.00 79.88 72 GLU A N 1
ATOM 547 C CA . GLU A 1 72 ? -4.937 2.317 -13.939 1.00 79.88 72 GLU A CA 1
ATOM 548 C C . GLU A 1 72 ? -3.558 2.494 -13.294 1.00 79.88 72 GLU A C 1
ATOM 550 O O . GLU A 1 72 ? -2.932 3.540 -13.472 1.00 79.88 72 GLU A O 1
ATOM 555 N N . LEU A 1 73 ? -3.052 1.474 -12.595 1.00 74.69 73 LEU A N 1
ATOM 556 C CA . LEU A 1 73 ? -1.725 1.518 -11.985 1.00 74.69 73 LEU A CA 1
ATOM 557 C C . LEU A 1 73 ? -0.630 1.661 -13.052 1.00 74.69 73 LEU A C 1
ATOM 559 O O . LEU A 1 73 ? 0.199 2.562 -12.955 1.00 74.69 73 LEU A O 1
ATOM 563 N N . ASP A 1 74 ? -0.656 0.832 -14.096 1.00 76.19 74 ASP A N 1
ATOM 564 C CA . ASP A 1 74 ? 0.319 0.874 -15.193 1.00 76.19 74 ASP A CA 1
ATOM 565 C C . ASP A 1 74 ? 0.319 2.238 -15.899 1.00 76.19 74 ASP A C 1
ATOM 567 O O . ASP A 1 74 ? 1.369 2.866 -16.064 1.00 76.19 74 ASP A O 1
ATOM 571 N N . ARG A 1 75 ? -0.875 2.775 -16.184 1.00 80.44 75 ARG A N 1
ATOM 572 C CA . ARG A 1 75 ? -1.050 4.106 -16.778 1.00 80.44 75 ARG A CA 1
ATOM 573 C C . ARG A 1 75 ? -0.406 5.205 -15.932 1.00 80.44 75 ARG A C 1
ATOM 575 O O . ARG A 1 75 ? 0.289 6.069 -16.469 1.00 80.44 75 ARG A O 1
ATOM 582 N N . ARG A 1 76 ? -0.613 5.181 -14.613 1.00 81.25 76 ARG A N 1
ATOM 583 C CA . ARG A 1 76 ? -0.058 6.180 -13.682 1.00 81.25 76 ARG A CA 1
ATOM 584 C C . ARG A 1 76 ? 1.458 6.056 -13.549 1.00 81.25 76 ARG A C 1
ATOM 586 O O . ARG A 1 76 ? 2.155 7.071 -13.555 1.00 81.25 76 ARG A O 1
ATOM 593 N N . LEU A 1 77 ? 1.975 4.829 -13.490 1.00 77.50 77 LEU A N 1
ATOM 594 C CA . LEU A 1 77 ? 3.414 4.559 -13.457 1.00 77.50 77 LEU A CA 1
ATOM 595 C C . LEU A 1 77 ? 4.105 5.034 -14.746 1.00 77.50 77 LEU A C 1
ATOM 597 O O . LEU A 1 77 ? 5.169 5.653 -14.682 1.00 77.50 77 LEU A O 1
ATOM 601 N N . ALA A 1 78 ? 3.490 4.804 -15.909 1.00 75.50 78 ALA A N 1
ATOM 602 C CA . ALA A 1 78 ? 3.982 5.290 -17.196 1.00 75.50 78 ALA A CA 1
ATOM 603 C C . ALA A 1 78 ? 3.988 6.828 -17.268 1.00 75.50 78 ALA A C 1
ATOM 605 O O . ALA A 1 78 ? 4.979 7.426 -17.692 1.00 75.50 78 ALA A O 1
ATOM 606 N N . GLN A 1 79 ? 2.926 7.481 -16.786 1.00 77.44 79 GLN A N 1
ATOM 607 C CA . GLN A 1 79 ? 2.848 8.944 -16.716 1.00 77.44 79 GLN A CA 1
ATOM 608 C C . GLN A 1 79 ? 3.919 9.546 -15.796 1.00 77.44 79 GLN A C 1
ATOM 610 O O . GLN A 1 79 ? 4.583 10.503 -16.189 1.00 77.44 79 GLN A O 1
ATOM 615 N N . ARG A 1 80 ? 4.144 8.977 -14.603 1.00 74.31 80 ARG A N 1
ATOM 616 C CA . ARG A 1 80 ? 5.196 9.436 -13.674 1.00 74.31 80 ARG A CA 1
ATOM 617 C C . ARG A 1 80 ? 6.599 9.244 -14.256 1.00 74.31 80 ARG A C 1
ATOM 619 O O . ARG A 1 80 ? 7.422 10.147 -14.138 1.00 74.31 80 ARG A O 1
ATOM 626 N N . ARG A 1 81 ? 6.868 8.129 -14.952 1.00 74.75 81 ARG A N 1
ATOM 627 C CA . ARG A 1 81 ? 8.140 7.936 -15.681 1.00 74.75 81 ARG A CA 1
ATOM 628 C C . ARG A 1 81 ? 8.363 9.012 -16.744 1.00 74.75 81 ARG A C 1
ATOM 630 O O . ARG A 1 81 ? 9.461 9.556 -16.833 1.00 74.75 81 ARG A O 1
ATOM 637 N N . ALA A 1 82 ? 7.326 9.356 -17.508 1.00 71.94 82 ALA A N 1
ATOM 638 C CA . ALA A 1 82 ? 7.404 10.418 -18.509 1.00 71.94 82 ALA A CA 1
ATOM 639 C C . ALA A 1 82 ? 7.633 11.808 -17.880 1.00 71.94 82 ALA A C 1
ATOM 641 O O . ALA A 1 82 ? 8.400 12.606 -18.413 1.00 71.94 82 ALA A O 1
ATOM 642 N N . GLN A 1 83 ? 7.023 12.089 -16.724 1.00 67.62 83 GLN A N 1
ATOM 643 C CA . GLN A 1 83 ? 7.212 13.349 -15.989 1.00 67.62 83 GLN A CA 1
ATOM 644 C C . GLN A 1 83 ? 8.607 13.462 -15.348 1.00 67.62 83 GLN A C 1
ATOM 646 O O . GLN A 1 83 ? 9.195 14.544 -15.342 1.00 67.62 83 GLN A O 1
ATOM 651 N N . GLY A 1 84 ? 9.167 12.348 -14.864 1.00 62.56 84 GLY A N 1
ATOM 652 C CA . GLY A 1 84 ? 10.545 12.279 -14.370 1.00 62.56 84 GLY A CA 1
ATOM 653 C C . GLY A 1 84 ? 11.586 12.510 -15.471 1.00 62.56 84 GLY A C 1
ATOM 654 O O . GLY A 1 84 ? 12.563 13.218 -15.247 1.00 62.56 84 GLY A O 1
ATOM 655 N N . ALA A 1 85 ? 11.343 11.996 -16.683 1.00 59.06 85 ALA A N 1
ATOM 656 C CA . ALA A 1 85 ? 12.194 12.244 -17.851 1.00 59.06 85 ALA A CA 1
ATOM 657 C C . ALA A 1 85 ? 12.139 13.706 -18.340 1.00 59.06 85 ALA A C 1
ATOM 659 O O . ALA A 1 85 ? 13.139 14.233 -18.816 1.00 59.06 85 ALA A O 1
ATOM 660 N N . ALA A 1 86 ? 10.995 14.382 -18.190 1.00 59.03 86 ALA A N 1
ATOM 661 C CA . ALA A 1 86 ? 10.828 15.785 -18.578 1.00 59.03 86 ALA A CA 1
ATOM 662 C C . ALA A 1 86 ? 11.447 16.793 -17.585 1.00 59.03 86 ALA A C 1
ATOM 664 O O . ALA A 1 86 ? 11.538 17.977 -17.902 1.00 59.03 86 ALA A O 1
ATOM 665 N N . SER A 1 87 ? 11.867 16.345 -16.395 1.00 55.00 87 SER A N 1
ATOM 666 C CA . SER A 1 87 ? 12.355 17.217 -15.311 1.00 55.00 87 SER A CA 1
ATOM 667 C C . SER A 1 87 ? 13.883 17.262 -15.170 1.00 55.00 87 SER A C 1
ATOM 669 O O . SER A 1 87 ? 14.379 17.812 -14.189 1.00 55.00 87 SER A O 1
ATOM 671 N N . GLN A 1 88 ? 14.648 16.707 -16.118 1.00 48.41 88 GLN A N 1
ATOM 672 C CA . GLN A 1 88 ? 16.114 16.766 -16.100 1.00 48.41 88 GLN A CA 1
ATOM 673 C C . GLN A 1 88 ? 16.624 17.783 -17.142 1.00 48.41 88 GLN A C 1
ATOM 675 O O . GLN A 1 88 ? 16.670 17.455 -18.328 1.00 48.41 88 GLN A O 1
ATOM 680 N N . PRO A 1 89 ? 16.965 19.027 -16.745 1.00 50.56 89 PRO A N 1
ATOM 681 C CA . PRO A 1 89 ? 17.660 19.955 -17.629 1.00 50.56 89 PRO A CA 1
ATOM 682 C C . PRO A 1 89 ? 19.132 19.533 -17.766 1.00 50.56 89 PRO A C 1
ATOM 684 O O . PRO A 1 89 ? 19.767 19.163 -16.776 1.00 50.56 89 PRO A O 1
ATOM 687 N N . ALA A 1 90 ? 19.621 19.551 -19.008 1.00 52.41 90 ALA A N 1
ATOM 688 C CA . ALA A 1 90 ? 21.017 19.332 -19.390 1.00 52.41 90 ALA A CA 1
ATOM 689 C C . ALA A 1 90 ? 21.933 20.489 -18.962 1.00 52.41 90 ALA A C 1
ATOM 691 O O . ALA A 1 90 ? 21.426 21.632 -18.858 1.00 52.41 90 ALA A O 1
#

Foldseek 3Di:
DDDPCVVVVVVLVVLLQLLLVLCCVPQVDDSVVSSVVLVVCCVVVVNPSSVSSVQSNVCSVPVDHPPVVVVVVVVVSVVVVVVVVVPDDD

Radius of gyration: 14.53 Å; chains: 1; bounding box: 35×34×40 Å

Sequence (90 aa):
MEVGQLKHALASHEVVDQAIGVIVATGHMSPGESFDVLREVSMHTNIKLRHVAELVIEWGRTGNLCADVRHELDRRLAQRRAQGAASQPA